Protein AF-A0A8S9JX06-F1 (afdb_monomer)

Mean predicted aligned error: 5.83 Å

Sequence (91 aa):
MGASTWPDISHLSVSRPELINVLRQMGQQVKWPQKMKAPDSFRNPGFWCDFHRDHAHKMEDCVVLKIEVNELLRKGHLREFLSEKAKSHLS

Foldseek 3Di:
DPQLQADPCVVVPDDPVVVLVLLVVVPPVFDQDEADPDDPVQFDQVEAAPSNRDGRHHVNNPPSVRVRVVVCVVVCVSVVSSVVVVVVVVD

Organism: Brassica cretica (NCBI:txid69181)

pLDDT: mean 85.51, std 10.98, range [38.31, 95.94]

Structure (mmCIF, N/CA/C/O backbone):
data_AF-A0A8S9JX06-F1
#
_entry.id   AF-A0A8S9JX06-F1
#
loop_
_atom_site.group_PDB
_atom_site.id
_atom_site.type_symbol
_atom_site.label_atom_id
_atom_site.label_alt_id
_atom_site.label_comp_id
_atom_site.label_asym_id
_atom_site.label_entity_id
_atom_site.label_seq_id
_atom_site.pdbx_PDB_ins_code
_atom_site.Cartn_x
_atom_site.Cartn_y
_atom_site.Cartn_z
_atom_site.occupancy
_atom_site.B_iso_or_equiv
_atom_site.auth_seq_id
_atom_site.auth_comp_id
_atom_site.auth_asym_id
_atom_site.auth_atom_id
_atom_site.pdbx_PDB_model_num
ATOM 1 N N . MET A 1 1 ? 24.813 -2.909 1.019 1.00 38.31 1 MET A N 1
ATOM 2 C CA . MET A 1 1 ? 23.492 -2.992 0.362 1.00 38.31 1 MET A CA 1
ATOM 3 C C . MET A 1 1 ? 22.713 -4.103 1.044 1.00 38.31 1 MET A C 1
ATOM 5 O O . MET A 1 1 ? 22.931 -5.262 0.728 1.00 38.31 1 MET A O 1
ATOM 9 N N . GLY A 1 2 ? 21.919 -3.779 2.067 1.00 47.78 2 GLY A N 1
ATOM 10 C CA . GLY A 1 2 ? 21.066 -4.782 2.703 1.00 47.78 2 GLY A CA 1
ATOM 11 C C . GLY A 1 2 ? 19.939 -5.119 1.741 1.00 47.78 2 GLY A C 1
ATOM 12 O O . GLY A 1 2 ? 19.208 -4.212 1.340 1.00 47.78 2 GLY A O 1
ATOM 13 N N . ALA A 1 3 ? 19.831 -6.383 1.329 1.00 47.94 3 ALA A N 1
ATOM 14 C CA . ALA A 1 3 ? 18.639 -6.871 0.652 1.00 47.94 3 ALA A CA 1
ATOM 15 C C . ALA A 1 3 ? 17.440 -6.411 1.482 1.00 47.94 3 ALA A C 1
ATOM 17 O O . ALA A 1 3 ? 17.398 -6.672 2.681 1.00 47.94 3 ALA A O 1
ATOM 18 N N . SER A 1 4 ? 16.538 -5.635 0.884 1.00 55.97 4 SER A N 1
ATOM 19 C CA . SER A 1 4 ? 15.382 -5.087 1.584 1.00 55.97 4 SER A CA 1
ATOM 20 C C . SER A 1 4 ? 14.523 -6.269 2.022 1.00 55.97 4 SER A C 1
ATOM 22 O O . SER A 1 4 ? 13.743 -6.808 1.233 1.00 55.97 4 SER A O 1
ATOM 24 N N . THR A 1 5 ? 14.740 -6.749 3.239 1.00 74.75 5 THR A N 1
ATOM 25 C CA . THR A 1 5 ? 13.944 -7.808 3.839 1.00 74.75 5 THR A CA 1
ATOM 26 C C . THR A 1 5 ? 12.529 -7.279 3.999 1.00 74.75 5 THR A C 1
ATOM 28 O O . THR A 1 5 ? 12.319 -6.084 4.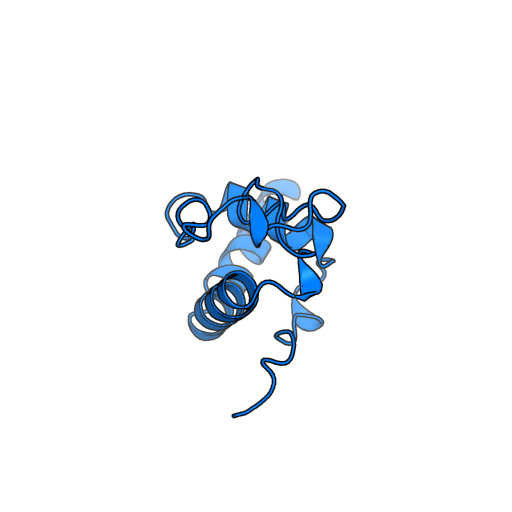224 1.00 74.75 5 THR A O 1
ATOM 31 N N . TRP A 1 6 ? 11.543 -8.149 3.800 1.00 82.62 6 TRP A N 1
ATOM 32 C CA . TRP A 1 6 ? 10.147 -7.763 3.965 1.00 82.62 6 TRP A CA 1
ATOM 33 C C . TRP A 1 6 ? 9.934 -7.267 5.410 1.00 82.62 6 TRP A C 1
ATOM 35 O O . TRP A 1 6 ? 10.461 -7.917 6.318 1.00 82.62 6 TRP A O 1
ATOM 45 N N . PRO A 1 7 ? 9.225 -6.145 5.647 1.00 85.56 7 PRO A N 1
ATOM 46 C CA . PRO A 1 7 ? 8.962 -5.677 7.004 1.00 85.56 7 PRO A CA 1
ATOM 47 C C . PRO A 1 7 ? 8.237 -6.754 7.810 1.00 85.56 7 PRO A C 1
ATOM 49 O O . PRO A 1 7 ? 7.379 -7.461 7.266 1.00 85.56 7 PRO A O 1
ATOM 52 N N . ASP A 1 8 ? 8.568 -6.872 9.095 1.00 85.88 8 ASP A N 1
ATOM 53 C CA . ASP A 1 8 ? 7.832 -7.762 9.985 1.00 85.88 8 ASP A CA 1
ATOM 54 C C . ASP A 1 8 ? 6.433 -7.189 10.238 1.00 85.88 8 ASP A C 1
ATOM 56 O O . ASP A 1 8 ? 6.261 -6.136 10.852 1.00 85.88 8 ASP A O 1
ATOM 60 N N . ILE A 1 9 ? 5.432 -7.885 9.706 1.00 87.06 9 ILE A N 1
ATOM 61 C CA . ILE A 1 9 ? 4.010 -7.557 9.840 1.00 87.0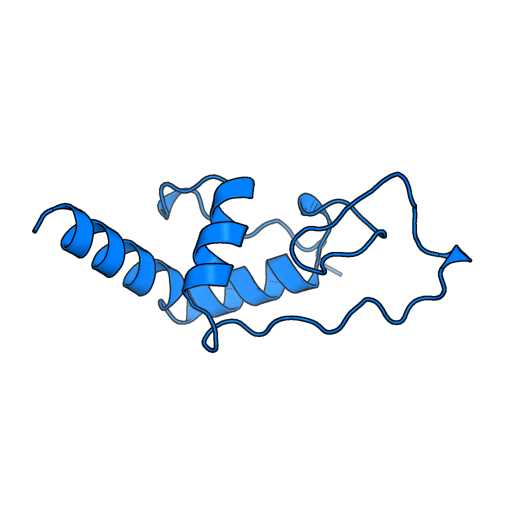6 9 ILE A CA 1
ATOM 62 C C . ILE A 1 9 ? 3.253 -8.628 10.626 1.00 87.06 9 ILE A C 1
ATOM 64 O O . ILE A 1 9 ? 2.026 -8.576 10.685 1.00 87.06 9 ILE A O 1
ATOM 68 N N . SER A 1 10 ? 3.954 -9.597 11.228 1.00 85.50 10 SER A N 1
ATOM 69 C CA . SER A 1 10 ? 3.335 -10.709 11.965 1.00 85.50 10 SER A CA 1
ATOM 70 C C . SER A 1 10 ? 2.389 -10.222 13.071 1.00 85.50 10 SER A C 1
ATOM 72 O O . SER A 1 10 ? 1.353 -10.830 13.326 1.00 85.50 10 SER A O 1
ATOM 74 N N . HIS A 1 11 ? 2.685 -9.059 13.654 1.00 84.12 11 HIS A N 1
ATOM 75 C CA . HIS A 1 11 ? 1.877 -8.415 14.688 1.00 84.12 11 HIS A CA 1
ATOM 76 C C . HIS A 1 11 ? 0.584 -7.745 14.190 1.00 84.12 11 HIS A C 1
ATOM 78 O O . HIS A 1 11 ? -0.260 -7.386 15.007 1.00 84.12 11 HIS A O 1
ATOM 84 N N . LEU A 1 12 ? 0.413 -7.534 12.880 1.00 83.94 12 LEU A N 1
ATOM 85 C CA . LEU A 1 12 ? -0.732 -6.799 12.329 1.00 83.94 12 LEU A CA 1
ATOM 86 C C . LEU A 1 12 ? -1.969 -7.674 12.077 1.00 83.94 12 LEU A C 1
ATOM 88 O O . LEU A 1 12 ? -3.013 -7.137 11.723 1.00 83.94 12 LEU A O 1
ATOM 92 N N . SER A 1 13 ? -1.871 -8.998 12.247 1.00 86.56 13 SER A N 1
ATOM 93 C CA . SER A 1 13 ? -2.948 -9.959 11.936 1.00 86.56 13 SER A CA 1
ATOM 94 C C . SER A 1 13 ? -3.518 -9.831 10.509 1.00 86.56 13 SER A C 1
ATOM 96 O O . SER A 1 13 ? -4.675 -10.163 10.276 1.00 86.56 13 SER A O 1
ATOM 98 N N . VAL A 1 14 ? -2.715 -9.351 9.551 1.00 89.06 14 VAL A N 1
ATOM 99 C CA . VAL A 1 14 ? -3.078 -9.258 8.126 1.00 89.06 14 VAL A CA 1
ATOM 100 C C . VAL A 1 14 ? -2.068 -10.012 7.272 1.00 89.06 14 VAL A C 1
ATOM 102 O O . VAL A 1 14 ? -0.861 -9.986 7.531 1.00 89.06 14 VAL A O 1
ATOM 105 N N . SER A 1 15 ? -2.552 -10.673 6.227 1.00 88.50 15 SER A N 1
ATOM 106 C CA . SER A 1 15 ? -1.701 -11.305 5.221 1.00 88.50 15 SER A CA 1
ATOM 107 C C . SER A 1 15 ? -1.089 -10.273 4.261 1.00 88.50 15 SER A C 1
ATOM 109 O O . SER A 1 15 ? -1.539 -9.129 4.154 1.00 88.50 15 SER A O 1
ATOM 111 N N . ARG A 1 16 ? -0.051 -10.675 3.511 1.00 84.00 16 ARG A N 1
ATOM 112 C CA . ARG A 1 16 ? 0.582 -9.802 2.500 1.00 84.00 16 ARG A CA 1
ATOM 113 C C . ARG A 1 16 ? -0.394 -9.343 1.401 1.00 84.00 16 ARG A C 1
ATOM 115 O O . ARG A 1 16 ? -0.365 -8.155 1.090 1.00 84.00 16 ARG A O 1
ATOM 122 N N . PRO A 1 17 ? -1.274 -10.198 0.841 1.00 82.75 17 PRO A N 1
ATOM 123 C CA . PRO A 1 17 ? -2.273 -9.735 -0.124 1.00 82.75 17 PRO A CA 1
ATOM 124 C C . PRO A 1 17 ? -3.282 -8.748 0.484 1.00 82.75 17 PRO A C 1
ATOM 126 O O . PRO A 1 17 ? -3.614 -7.736 -0.133 1.00 82.75 17 PRO A O 1
ATOM 129 N N . GLU A 1 18 ? -3.736 -8.994 1.717 1.00 89.69 18 GLU A N 1
ATOM 130 C CA . GLU A 1 18 ? -4.682 -8.108 2.412 1.00 89.69 18 GLU A CA 1
ATOM 131 C C . GLU A 1 18 ? -4.082 -6.739 2.724 1.00 89.69 18 GLU A C 1
ATOM 133 O O . GLU A 1 18 ? -4.796 -5.734 2.697 1.00 89.69 18 GLU A O 1
ATOM 138 N N . LEU A 1 19 ? -2.769 -6.674 2.959 1.00 91.19 19 LEU A N 1
ATOM 139 C CA . LEU A 1 19 ? -2.063 -5.428 3.234 1.00 91.19 19 LEU A CA 1
ATOM 140 C C . LEU A 1 19 ? -2.291 -4.383 2.136 1.00 91.19 19 LEU A C 1
ATOM 142 O O . LEU A 1 19 ? -2.534 -3.223 2.448 1.00 91.19 19 LEU A O 1
ATOM 146 N N . ILE A 1 20 ? -2.301 -4.769 0.856 1.00 91.56 20 ILE A N 1
ATOM 147 C CA . ILE A 1 20 ? -2.596 -3.820 -0.230 1.00 91.56 20 ILE A CA 1
ATOM 148 C C . ILE A 1 20 ? -4.009 -3.255 -0.110 1.00 91.56 20 ILE A C 1
ATOM 150 O O . ILE A 1 20 ? -4.212 -2.064 -0.346 1.00 91.56 20 ILE A O 1
ATOM 154 N N . ASN A 1 21 ? -4.988 -4.076 0.268 1.00 92.38 21 ASN A N 1
ATOM 155 C CA . ASN A 1 21 ? -6.355 -3.608 0.464 1.00 92.38 21 ASN A CA 1
ATOM 156 C C . ASN A 1 21 ? -6.442 -2.619 1.638 1.00 92.38 21 ASN A C 1
ATOM 158 O O . ASN A 1 21 ? -7.093 -1.583 1.521 1.00 92.38 21 ASN A O 1
ATOM 162 N N . VAL A 1 22 ? -5.728 -2.891 2.733 1.00 94.19 22 VAL A N 1
ATOM 163 C CA . VAL A 1 22 ? -5.612 -1.970 3.876 1.00 94.19 22 VAL A CA 1
ATOM 164 C C . VAL A 1 22 ? -4.997 -0.642 3.438 1.00 94.19 22 VAL A C 1
ATOM 166 O O . VAL A 1 22 ? -5.591 0.410 3.661 1.00 94.19 22 VAL A O 1
ATOM 169 N N . LEU A 1 23 ? -3.865 -0.681 2.732 1.00 94.69 23 LEU A N 1
ATOM 170 C CA . LEU A 1 23 ? -3.207 0.522 2.220 1.00 94.69 23 LEU A CA 1
ATOM 171 C C . LEU A 1 23 ? -4.132 1.325 1.293 1.00 94.69 23 LEU A C 1
ATOM 173 O O . LEU A 1 23 ? -4.155 2.553 1.350 1.00 94.69 23 LEU A O 1
ATOM 177 N N . ARG A 1 24 ? -4.941 0.662 0.453 1.00 93.00 24 ARG A N 1
ATOM 178 C CA . ARG A 1 24 ? -5.941 1.342 -0.394 1.00 93.00 24 ARG A CA 1
ATOM 179 C C . ARG A 1 24 ? -6.986 2.084 0.429 1.00 93.00 24 ARG A C 1
ATOM 181 O O . ARG A 1 24 ? -7.339 3.201 0.066 1.00 93.00 24 ARG A O 1
ATOM 188 N N . GLN A 1 25 ? -7.453 1.488 1.523 1.00 94.12 25 GLN A N 1
ATOM 189 C CA . GLN A 1 25 ? -8.445 2.103 2.409 1.00 94.12 25 GLN A CA 1
ATOM 190 C C . GLN A 1 25 ? -7.863 3.275 3.209 1.00 94.12 25 GLN A C 1
ATOM 192 O O . GLN A 1 25 ? -8.570 4.245 3.459 1.00 94.12 25 GLN A O 1
ATOM 197 N N . MET A 1 26 ? -6.567 3.235 3.534 1.00 95.19 26 MET A N 1
ATOM 198 C CA . MET A 1 26 ? -5.848 4.364 4.141 1.00 95.19 26 MET A CA 1
ATOM 199 C C . MET A 1 26 ? -5.716 5.579 3.200 1.00 95.19 26 MET A C 1
ATOM 201 O O . MET A 1 26 ? -5.427 6.691 3.650 1.00 95.19 26 MET A O 1
ATOM 205 N N . GLY A 1 27 ? -5.932 5.394 1.892 1.00 93.12 27 GLY A N 1
ATOM 206 C CA . GLY A 1 27 ? -6.061 6.478 0.922 1.00 93.12 27 GLY A CA 1
ATOM 207 C C . GLY A 1 27 ? -4.835 7.393 0.870 1.00 93.12 27 GLY A C 1
ATOM 208 O O . GLY A 1 27 ? -3.731 6.950 0.558 1.00 93.12 27 GLY A O 1
ATOM 209 N N . GLN A 1 28 ? -5.044 8.682 1.161 1.00 92.44 28 GLN A N 1
ATOM 210 C CA . GLN A 1 28 ? -4.023 9.736 1.070 1.00 92.44 28 GLN A CA 1
ATOM 211 C C . GLN A 1 28 ? -2.896 9.611 2.106 1.00 92.44 28 GLN A C 1
ATOM 213 O O . GLN A 1 28 ? -1.859 10.252 1.952 1.00 92.44 28 GLN A O 1
ATOM 218 N N . GLN A 1 29 ? -3.069 8.791 3.1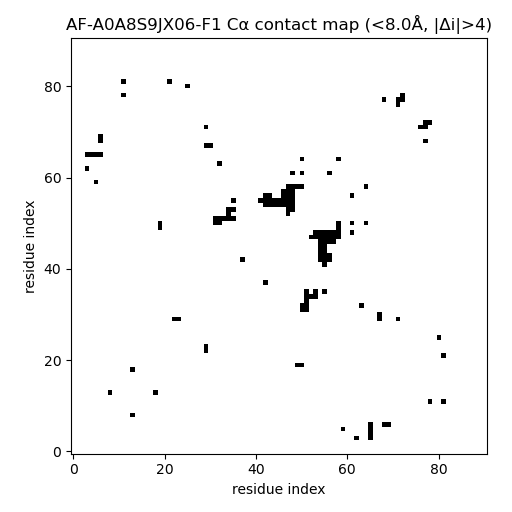48 1.00 92.94 29 GLN A N 1
ATOM 219 C CA . GLN A 1 29 ? -2.006 8.543 4.126 1.00 92.94 29 GLN A CA 1
ATOM 220 C C . GLN A 1 29 ? -0.871 7.682 3.555 1.00 92.94 29 GLN A C 1
ATOM 222 O O . GLN A 1 29 ? 0.227 7.681 4.110 1.00 92.94 29 GLN A O 1
ATOM 227 N N . VAL A 1 30 ? -1.137 6.961 2.460 1.00 95.75 30 VAL A N 1
ATOM 228 C CA . VAL A 1 30 ? -0.172 6.098 1.777 1.00 95.75 30 VAL A CA 1
ATOM 229 C C . VAL A 1 30 ? 0.431 6.838 0.594 1.00 95.75 30 VAL A C 1
ATOM 231 O O . VAL A 1 30 ? -0.275 7.367 -0.270 1.00 95.75 30 VAL A O 1
ATOM 234 N N . LYS A 1 31 ? 1.758 6.827 0.506 1.00 93.06 31 LYS A N 1
ATOM 235 C CA . LYS A 1 31 ? 2.486 7.340 -0.652 1.00 93.06 31 LYS A CA 1
ATOM 236 C C . LYS A 1 31 ? 2.450 6.321 -1.780 1.00 93.06 31 LYS A C 1
ATOM 238 O O . LYS A 1 31 ? 3.322 5.464 -1.915 1.00 93.06 31 LYS A O 1
ATOM 243 N N . TRP A 1 32 ? 1.430 6.442 -2.618 1.00 90.69 32 TRP A N 1
ATOM 244 C CA . TRP A 1 32 ? 1.313 5.621 -3.815 1.00 90.69 32 TRP A CA 1
ATOM 245 C C . TRP 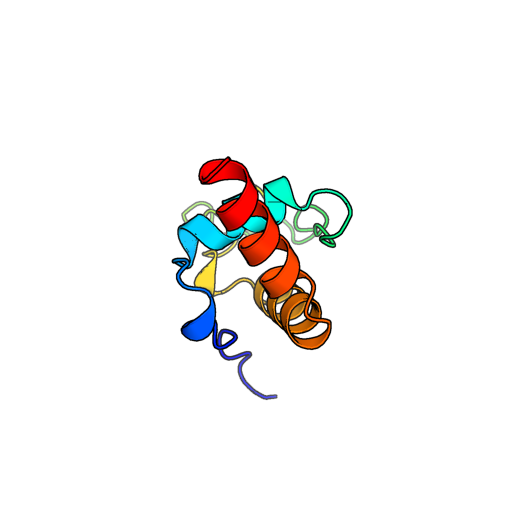A 1 32 ? 2.403 5.977 -4.830 1.00 90.69 32 TRP A C 1
ATOM 247 O O . TRP A 1 32 ? 2.542 7.148 -5.200 1.00 90.69 32 TRP A O 1
ATOM 257 N N . PRO A 1 33 ? 3.180 4.992 -5.307 1.00 85.12 33 PRO A N 1
ATOM 258 C CA . PRO A 1 33 ? 4.176 5.245 -6.327 1.00 85.12 33 PRO A CA 1
ATOM 259 C C . PRO A 1 33 ? 3.506 5.599 -7.650 1.00 85.12 33 PRO A C 1
ATOM 261 O O . PRO A 1 33 ? 2.419 5.123 -7.981 1.00 85.12 33 PRO A O 1
ATOM 264 N N . GLN A 1 34 ? 4.210 6.387 -8.459 1.00 81.56 34 GLN A N 1
ATOM 265 C CA . GLN A 1 34 ? 3.855 6.518 -9.866 1.00 81.56 34 GLN A CA 1
ATOM 266 C C . GLN A 1 34 ? 3.980 5.15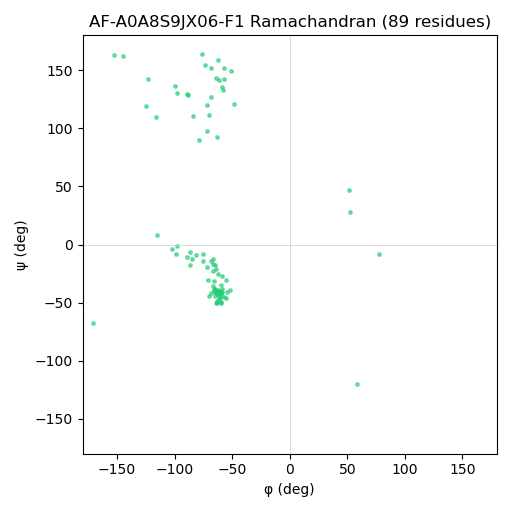5 -10.567 1.00 81.56 34 GLN A C 1
ATOM 268 O O . GLN A 1 34 ? 4.703 4.260 -10.105 1.00 81.56 34 GLN A O 1
ATOM 273 N N . LYS A 1 35 ? 3.297 5.012 -11.710 1.00 76.62 35 LYS A N 1
ATOM 274 C CA . LYS A 1 35 ? 3.533 3.879 -12.612 1.00 76.62 35 LYS A CA 1
ATOM 275 C C . LYS A 1 35 ? 5.021 3.759 -12.910 1.00 76.62 35 LYS A C 1
ATOM 277 O O . LYS A 1 35 ? 5.748 4.760 -12.914 1.00 7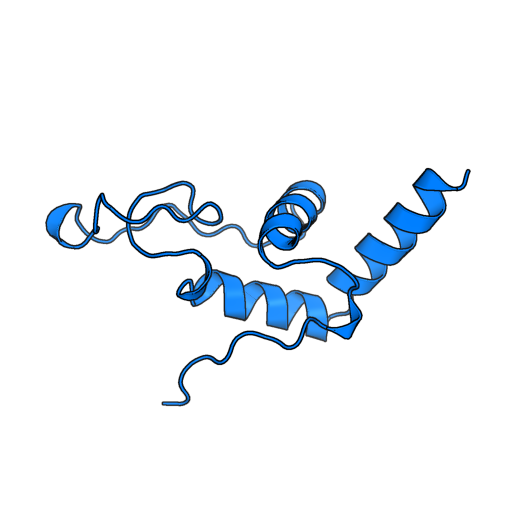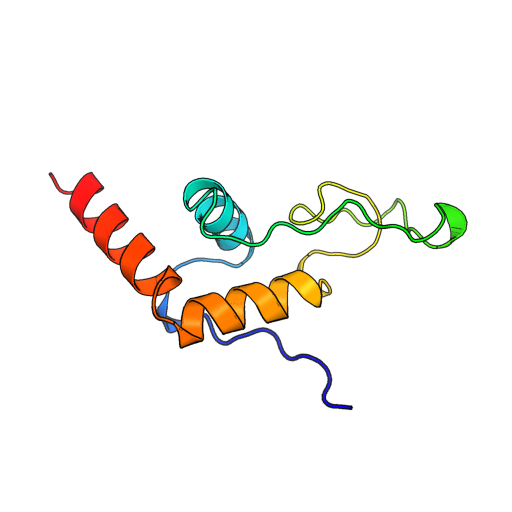6.62 35 LYS A O 1
ATOM 282 N N . MET A 1 36 ? 5.465 2.527 -13.135 1.00 76.38 36 MET A N 1
ATOM 283 C CA . MET A 1 36 ? 6.878 2.277 -13.356 1.00 76.38 36 MET A CA 1
ATOM 284 C C . MET A 1 36 ? 7.347 3.103 -14.558 1.00 76.38 36 MET A C 1
ATOM 286 O O . MET A 1 36 ? 6.668 3.172 -15.577 1.00 76.38 36 MET A O 1
ATOM 290 N N . LYS A 1 37 ? 8.482 3.791 -14.414 1.00 77.31 37 LYS A N 1
ATOM 291 C CA . LYS A 1 37 ? 9.066 4.597 -15.501 1.00 77.31 37 LYS A CA 1
ATOM 292 C C . LYS A 1 37 ? 10.018 3.792 -16.378 1.00 77.31 37 LYS A C 1
ATOM 294 O O . LYS A 1 37 ? 10.447 4.282 -17.415 1.00 77.31 37 LYS A O 1
ATOM 299 N N . ALA A 1 38 ? 10.364 2.578 -15.952 1.00 74.50 38 ALA A N 1
ATOM 300 C CA . ALA A 1 38 ? 11.199 1.695 -16.744 1.00 74.50 38 ALA A CA 1
ATOM 301 C C . ALA A 1 38 ? 10.492 1.366 -18.075 1.00 74.50 38 ALA A C 1
ATOM 303 O O . ALA A 1 38 ? 9.266 1.172 -18.070 1.00 74.50 38 ALA A O 1
ATOM 304 N N . PRO A 1 39 ? 11.242 1.294 -19.190 1.00 77.00 39 PRO A N 1
ATOM 305 C CA . PRO A 1 39 ? 10.692 0.899 -20.479 1.00 77.00 39 PRO A CA 1
ATOM 306 C C . PRO A 1 39 ? 10.039 -0.479 -20.411 1.00 77.00 39 PRO A C 1
ATOM 308 O O . PRO A 1 39 ? 10.463 -1.334 -19.631 1.00 77.00 39 PRO A O 1
ATOM 311 N N . ASP A 1 40 ? 9.049 -0.712 -21.266 1.00 74.75 40 ASP A N 1
ATOM 312 C CA . ASP A 1 40 ? 8.292 -1.967 -21.297 1.00 74.75 40 ASP A CA 1
ATOM 313 C C . ASP A 1 40 ? 9.180 -3.192 -21.547 1.00 74.75 40 ASP A C 1
ATOM 315 O O . ASP A 1 40 ? 8.904 -4.266 -21.027 1.00 74.75 40 ASP A O 1
ATOM 319 N N . SER A 1 41 ? 10.314 -3.023 -22.233 1.00 73.94 41 SER A N 1
ATOM 320 C CA . SER A 1 41 ? 11.314 -4.081 -22.437 1.00 73.94 41 SER A CA 1
ATOM 321 C C . SER A 1 41 ? 11.977 -4.577 -21.145 1.00 73.94 41 SER A C 1
ATOM 323 O O . SER A 1 41 ? 12.531 -5.672 -21.126 1.00 73.94 41 SER A O 1
ATOM 325 N N . PHE A 1 42 ? 11.948 -3.782 -20.071 1.00 69.75 42 PHE A N 1
ATOM 326 C CA . PHE A 1 42 ? 12.446 -4.155 -18.741 1.00 69.75 42 PHE A CA 1
ATOM 327 C C . PHE A 1 42 ? 11.328 -4.634 -17.811 1.00 69.75 42 PHE A C 1
ATOM 329 O O . PHE A 1 42 ? 11.583 -4.986 -16.658 1.00 69.75 42 PHE A O 1
ATOM 336 N N . ARG A 1 43 ? 10.081 -4.627 -18.289 1.00 80.56 43 ARG A N 1
ATOM 337 C CA . ARG A 1 43 ? 8.935 -5.159 -17.563 1.00 80.56 43 ARG A CA 1
ATOM 338 C C . ARG A 1 43 ? 8.803 -6.625 -17.910 1.00 80.56 43 ARG A C 1
ATOM 340 O O . ARG A 1 43 ? 8.768 -6.986 -19.080 1.00 80.56 43 ARG A O 1
ATOM 347 N N . ASN A 1 44 ? 8.700 -7.475 -16.896 1.00 79.44 44 ASN A N 1
ATOM 348 C CA . ASN A 1 44 ? 8.293 -8.846 -17.134 1.00 79.44 44 ASN A CA 1
ATOM 349 C C . ASN A 1 44 ? 6.754 -8.894 -17.194 1.00 79.44 44 ASN A C 1
ATOM 351 O O . ASN A 1 44 ? 6.116 -8.716 -16.153 1.00 79.44 44 ASN A O 1
ATOM 355 N N . PRO A 1 45 ? 6.137 -9.141 -18.367 1.00 81.31 45 PRO A N 1
ATOM 356 C CA . PRO A 1 45 ? 4.681 -9.217 -18.493 1.00 81.31 45 PRO A CA 1
ATOM 357 C C . PRO A 1 45 ? 4.079 -10.394 -17.713 1.00 81.31 45 PRO A C 1
ATOM 359 O O . PRO A 1 45 ? 2.889 -10.388 -17.425 1.00 81.31 45 PRO A O 1
ATOM 362 N N . GLY A 1 46 ? 4.885 -11.388 -17.324 1.00 86.06 46 GLY A N 1
ATOM 363 C CA . GLY A 1 46 ? 4.452 -12.496 -16.476 1.00 86.06 46 GLY A CA 1
ATOM 364 C C . GLY A 1 46 ? 4.275 -12.135 -14.998 1.00 86.06 46 GLY A C 1
ATOM 365 O O . GLY A 1 46 ? 3.779 -12.966 -14.239 1.00 86.06 46 GLY A O 1
ATOM 366 N N . PHE A 1 47 ? 4.670 -10.931 -14.563 1.00 88.00 47 PHE A N 1
ATOM 367 C CA . PHE A 1 47 ? 4.565 -10.511 -13.165 1.00 88.00 47 PHE A CA 1
ATOM 368 C C . PHE A 1 47 ? 3.781 -9.213 -13.009 1.00 88.00 47 PHE A C 1
ATOM 370 O O . PHE A 1 47 ? 4.187 -8.157 -13.491 1.00 88.00 47 PHE A O 1
ATOM 377 N N . TRP A 1 48 ? 2.680 -9.303 -12.268 1.00 87.62 48 TRP A N 1
ATOM 378 C CA . TRP A 1 48 ? 1.831 -8.181 -11.894 1.00 87.62 48 TRP A CA 1
ATOM 379 C C . TRP A 1 48 ? 2.138 -7.709 -10.469 1.00 87.62 48 TRP A C 1
ATOM 381 O O . TRP A 1 48 ? 2.265 -8.522 -9.550 1.00 87.62 48 TRP A O 1
ATOM 391 N N . CYS A 1 49 ? 2.211 -6.389 -10.277 1.00 89.19 49 CYS A N 1
ATOM 392 C CA . CYS A 1 49 ? 2.334 -5.772 -8.959 1.00 89.19 49 CYS A CA 1
ATOM 393 C C . CYS A 1 49 ? 1.102 -4.914 -8.653 1.00 89.19 49 CYS A C 1
ATOM 395 O O . CYS A 1 49 ? 0.950 -3.820 -9.202 1.00 89.19 49 CYS A O 1
ATOM 397 N N . ASP A 1 50 ? 0.252 -5.347 -7.715 1.00 88.31 50 ASP A N 1
ATOM 398 C CA . ASP A 1 50 ? -0.961 -4.597 -7.344 1.00 88.31 50 ASP A CA 1
ATOM 399 C C . ASP A 1 50 ? -0.677 -3.215 -6.750 1.00 88.31 50 ASP A C 1
ATOM 401 O O . ASP A 1 50 ? -1.523 -2.315 -6.835 1.00 88.31 50 ASP A O 1
ATOM 405 N N . PHE A 1 51 ? 0.503 -3.031 -6.151 1.00 89.38 51 PHE A N 1
ATOM 406 C CA . PHE A 1 51 ? 0.909 -1.751 -5.579 1.00 89.38 51 PHE A CA 1
ATOM 407 C C . PHE A 1 51 ? 1.138 -0.692 -6.667 1.00 89.38 51 PHE A C 1
ATOM 409 O O . PHE A 1 51 ? 0.668 0.435 -6.532 1.00 89.38 51 PHE A O 1
ATOM 416 N N . HIS A 1 52 ? 1.769 -1.077 -7.782 1.00 88.12 52 HIS A N 1
ATOM 417 C CA . HIS A 1 52 ? 1.953 -0.212 -8.955 1.00 88.12 52 HIS A CA 1
ATOM 418 C C . HIS A 1 52 ? 0.772 -0.253 -9.937 1.00 88.12 52 HIS A C 1
ATOM 420 O O . HIS A 1 52 ? 0.645 0.655 -10.758 1.00 88.12 52 HIS A O 1
ATOM 426 N N . ARG A 1 53 ? -0.087 -1.283 -9.854 1.00 87.81 53 ARG A N 1
ATOM 427 C CA . ARG A 1 53 ? -1.110 -1.614 -10.862 1.00 87.81 53 ARG A CA 1
ATOM 428 C C . ARG A 1 53 ? -0.501 -1.702 -12.267 1.00 87.81 53 ARG A C 1
ATOM 430 O O . ARG A 1 53 ? -0.998 -1.079 -13.207 1.00 87.81 53 ARG A O 1
ATOM 437 N N . ASP A 1 54 ? 0.619 -2.412 -12.368 1.00 87.50 54 ASP A N 1
ATOM 438 C CA . ASP A 1 54 ? 1.416 -2.517 -13.589 1.00 87.50 54 ASP A CA 1
ATOM 439 C C . ASP A 1 54 ? 2.192 -3.845 -13.640 1.00 87.50 54 ASP A C 1
ATOM 441 O O . ASP A 1 54 ? 2.376 -4.509 -12.611 1.00 87.50 54 ASP A O 1
ATOM 445 N N . HIS A 1 55 ? 2.670 -4.207 -14.832 1.00 86.00 55 HIS A N 1
ATOM 446 C CA . HIS A 1 55 ? 3.522 -5.375 -15.047 1.00 86.00 55 HIS A CA 1
ATOM 447 C C . HIS A 1 55 ? 4.990 -5.009 -14.857 1.00 86.00 55 HIS A C 1
ATOM 449 O O . HIS A 1 55 ? 5.475 -4.044 -15.448 1.00 86.00 55 HIS A O 1
ATOM 455 N N . ALA A 1 56 ? 5.703 -5.769 -14.031 1.00 82.19 56 ALA A N 1
ATOM 456 C CA . ALA A 1 56 ? 7.119 -5.545 -13.769 1.00 82.19 56 ALA A CA 1
ATOM 457 C C . ALA A 1 56 ? 7.739 -6.684 -12.957 1.00 82.19 56 ALA A C 1
ATOM 459 O O . ALA A 1 56 ? 8.608 -7.411 -13.431 1.00 82.19 56 ALA A O 1
ATOM 460 N N . HIS A 1 57 ? 7.298 -6.783 -11.708 1.00 86.75 57 HIS A N 1
ATOM 461 C CA . HIS A 1 57 ? 7.821 -7.636 -10.652 1.00 86.75 57 HIS A CA 1
ATOM 462 C C . HIS A 1 57 ? 6.652 -8.110 -9.792 1.00 86.75 57 HIS A C 1
ATOM 464 O O . HIS A 1 57 ? 5.568 -7.527 -9.839 1.00 86.75 57 HIS A O 1
ATOM 470 N N . LYS A 1 58 ? 6.860 -9.167 -9.008 1.00 87.12 58 LYS A N 1
ATOM 471 C CA . LYS A 1 58 ? 5.847 -9.616 -8.053 1.00 87.12 58 LYS A CA 1
ATOM 472 C C . LYS A 1 58 ? 5.778 -8.655 -6.876 1.00 87.12 58 LYS A C 1
ATOM 474 O O . LYS A 1 58 ? 6.766 -8.005 -6.544 1.00 87.12 58 LYS A O 1
ATOM 479 N N . MET A 1 59 ? 4.636 -8.588 -6.204 1.00 85.56 59 MET A N 1
ATOM 480 C CA . MET A 1 59 ? 4.456 -7.720 -5.038 1.00 85.56 59 MET A CA 1
ATOM 481 C C . MET A 1 59 ? 5.557 -7.913 -3.979 1.00 85.56 59 MET A C 1
ATOM 483 O O . MET A 1 59 ? 6.049 -6.928 -3.439 1.00 85.56 59 MET A O 1
ATOM 487 N N . GLU A 1 60 ? 5.989 -9.152 -3.735 1.00 84.88 60 GLU A N 1
ATOM 488 C CA . GLU A 1 60 ? 7.008 -9.540 -2.744 1.00 84.88 60 GLU A CA 1
ATOM 489 C C . GLU A 1 60 ? 8.423 -9.030 -3.069 1.00 84.88 60 GLU A C 1
ATOM 491 O O . GLU A 1 60 ? 9.314 -9.021 -2.212 1.00 84.88 60 GLU A O 1
ATOM 496 N N . ASP A 1 61 ? 8.628 -8.546 -4.289 1.00 86.31 61 ASP A N 1
ATOM 497 C CA . ASP A 1 61 ? 9.880 -7.939 -4.731 1.00 86.31 61 ASP A CA 1
ATOM 498 C C . ASP A 1 61 ? 9.790 -6.406 -4.769 1.00 86.31 61 ASP A C 1
ATOM 500 O O . ASP A 1 61 ? 10.791 -5.724 -4.996 1.00 86.31 61 ASP A O 1
ATOM 504 N N . CYS A 1 62 ? 8.612 -5.832 -4.493 1.00 88.88 62 CYS A N 1
ATOM 505 C CA . CYS A 1 62 ? 8.376 -4.398 -4.591 1.00 88.88 62 CYS A CA 1
ATOM 506 C C . CYS A 1 62 ? 9.084 -3.628 -3.470 1.00 88.88 62 CYS A C 1
ATOM 508 O O . CYS A 1 62 ? 8.585 -3.487 -2.353 1.00 88.88 62 CYS A O 1
ATOM 510 N N . VAL A 1 63 ? 10.261 -3.084 -3.778 1.00 88.50 63 VAL A N 1
ATOM 511 C CA . VAL A 1 63 ? 11.076 -2.314 -2.823 1.00 88.50 63 VAL A CA 1
ATOM 512 C C . VAL A 1 63 ? 10.337 -1.080 -2.308 1.00 88.50 63 VAL A C 1
ATOM 514 O O . VAL A 1 63 ? 10.399 -0.785 -1.117 1.00 88.50 63 VAL A O 1
ATOM 517 N N . VAL A 1 64 ? 9.595 -0.383 -3.172 1.00 90.44 64 VAL A N 1
ATOM 518 C CA . VAL A 1 64 ? 8.846 0.815 -2.765 1.00 90.44 64 VAL A CA 1
ATOM 519 C C . VAL A 1 64 ? 7.734 0.456 -1.778 1.00 90.44 64 VAL A C 1
ATOM 521 O O . VAL A 1 64 ? 7.566 1.156 -0.783 1.00 90.44 64 VAL A O 1
ATOM 524 N N . LEU A 1 65 ? 7.041 -0.669 -1.993 1.00 91.94 65 LEU A N 1
ATOM 525 C CA . LEU A 1 65 ? 6.053 -1.186 -1.045 1.00 91.94 65 LEU A CA 1
ATOM 526 C C . LEU A 1 65 ? 6.693 -1.511 0.311 1.00 91.94 65 LEU A C 1
ATOM 528 O O . LEU A 1 65 ? 6.170 -1.091 1.338 1.00 91.94 65 LEU A O 1
ATOM 532 N N . LYS A 1 66 ? 7.839 -2.211 0.329 1.00 92.00 66 LYS A N 1
ATOM 533 C CA . LYS A 1 66 ? 8.568 -2.524 1.576 1.00 92.00 66 LYS A CA 1
ATOM 534 C C . LYS A 1 66 ? 8.890 -1.259 2.371 1.00 92.00 66 LYS A C 1
ATOM 536 O O . LYS A 1 66 ? 8.689 -1.229 3.582 1.00 92.00 66 LYS A O 1
ATOM 541 N N . ILE A 1 67 ? 9.395 -0.230 1.687 1.00 93.25 67 ILE A N 1
ATOM 542 C CA . ILE A 1 67 ? 9.754 1.050 2.305 1.00 93.25 67 ILE A CA 1
ATOM 543 C C . ILE A 1 67 ? 8.508 1.716 2.885 1.00 93.25 67 ILE A C 1
ATOM 545 O O . ILE A 1 67 ? 8.514 2.079 4.056 1.00 93.25 67 ILE A O 1
ATOM 549 N N . GLU A 1 68 ? 7.433 1.831 2.106 1.00 95.12 68 GLU A N 1
ATOM 550 C CA . GLU A 1 68 ? 6.215 2.508 2.555 1.00 95.12 68 GLU A CA 1
ATOM 551 C C . GLU A 1 68 ? 5.565 1.801 3.753 1.00 95.12 68 GLU A C 1
ATOM 553 O O . GLU A 1 68 ? 5.203 2.446 4.735 1.00 95.12 68 GLU A O 1
ATOM 558 N N . VAL A 1 69 ? 5.493 0.467 3.731 1.00 94.12 69 VAL A N 1
ATOM 559 C CA . VAL A 1 69 ? 4.987 -0.326 4.865 1.00 94.12 69 VAL A CA 1
ATOM 560 C C . VAL A 1 69 ? 5.840 -0.099 6.111 1.00 94.12 69 VAL A C 1
ATOM 562 O O . VAL A 1 69 ? 5.294 0.123 7.190 1.00 94.12 69 VAL A O 1
ATOM 565 N N . ASN A 1 70 ? 7.169 -0.104 5.977 1.00 94.06 70 ASN A N 1
ATOM 566 C CA . ASN A 1 70 ? 8.069 0.153 7.099 1.00 94.06 70 ASN A CA 1
ATOM 567 C C . ASN A 1 70 ? 7.899 1.572 7.671 1.00 94.06 70 ASN A C 1
ATOM 569 O O . ASN A 1 70 ? 7.901 1.759 8.886 1.00 94.06 70 ASN A O 1
ATOM 573 N N . GLU A 1 71 ? 7.708 2.577 6.81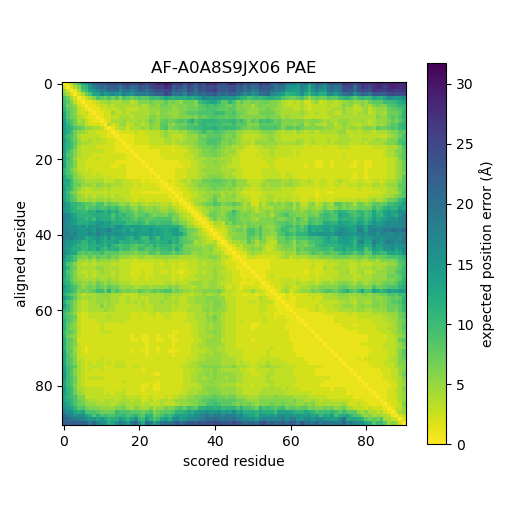6 1.00 95.31 71 GLU A N 1
ATOM 574 C CA . GLU A 1 71 ? 7.464 3.957 7.244 1.00 95.31 71 GLU A CA 1
ATOM 575 C C . GLU A 1 71 ? 6.134 4.101 7.997 1.00 95.31 71 GLU A C 1
ATOM 577 O O . GLU A 1 71 ? 6.089 4.739 9.053 1.00 95.31 71 GLU A O 1
ATOM 582 N N . LEU A 1 72 ? 5.059 3.490 7.493 1.00 95.94 72 LEU A N 1
ATOM 583 C CA . LEU A 1 72 ? 3.742 3.514 8.137 1.00 95.94 72 LEU A CA 1
ATOM 584 C C . LEU A 1 72 ? 3.732 2.750 9.465 1.00 95.94 72 LEU A C 1
ATOM 586 O O . LEU A 1 72 ? 3.073 3.179 10.413 1.00 95.94 72 LEU A O 1
ATOM 590 N N . LEU A 1 73 ? 4.487 1.652 9.552 1.00 94.31 73 LEU A N 1
ATOM 591 C CA . LEU A 1 73 ? 4.727 0.924 10.797 1.00 94.31 73 LEU A CA 1
ATOM 592 C C . LEU A 1 73 ? 5.496 1.774 11.806 1.00 94.31 73 LEU A C 1
ATOM 594 O O . LEU A 1 73 ? 5.051 1.915 12.942 1.00 94.31 73 LEU A O 1
ATOM 598 N N . ARG A 1 74 ? 6.613 2.388 11.391 1.00 94.38 74 ARG A N 1
ATOM 599 C CA . ARG A 1 74 ? 7.445 3.226 12.267 1.00 94.38 74 ARG A CA 1
ATOM 600 C C . ARG A 1 74 ? 6.666 4.409 12.838 1.00 94.38 74 ARG A C 1
ATOM 602 O O . ARG A 1 74 ? 6.905 4.805 13.972 1.00 94.38 74 ARG A O 1
ATOM 609 N N . LYS A 1 75 ? 5.737 4.971 12.062 1.00 95.31 75 LYS A N 1
ATOM 610 C CA . LYS A 1 75 ? 4.853 6.061 12.501 1.00 95.31 75 LYS A CA 1
ATOM 611 C C . LYS A 1 75 ? 3.638 5.588 13.303 1.00 95.31 75 LYS A C 1
ATOM 613 O O . LYS A 1 75 ? 2.904 6.420 13.816 1.00 95.31 75 LYS A O 1
ATOM 618 N N . GLY A 1 76 ? 3.384 4.283 13.377 1.00 94.94 76 GLY A N 1
ATOM 619 C CA . GLY A 1 76 ? 2.211 3.712 14.043 1.00 94.94 76 GLY A CA 1
ATOM 620 C C . GLY A 1 76 ? 0.901 3.812 13.253 1.00 94.94 76 GLY A C 1
ATOM 621 O O . GLY A 1 76 ? -0.070 3.165 13.635 1.00 94.94 76 GLY A O 1
ATOM 622 N N . HIS A 1 77 ? 0.870 4.531 12.126 1.00 95.69 77 HIS A N 1
ATOM 623 C CA . HIS A 1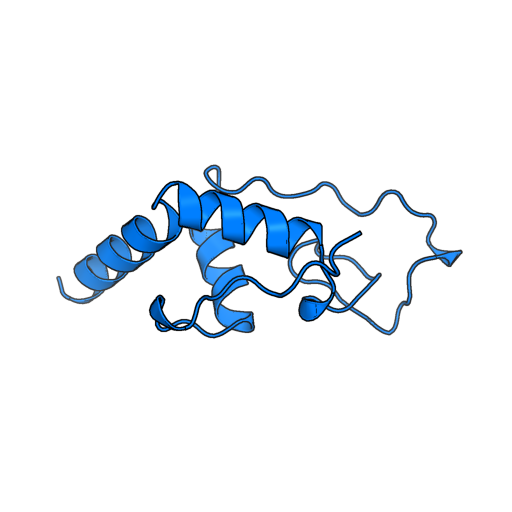 77 ? -0.351 4.789 11.350 1.00 95.69 77 HIS A CA 1
ATOM 624 C C . HIS A 1 77 ? -1.030 3.502 10.871 1.00 95.69 77 HIS A C 1
ATOM 626 O O . HIS A 1 77 ? -2.251 3.383 10.923 1.00 95.69 77 HIS A O 1
ATOM 632 N N . LEU A 1 78 ? -0.244 2.516 10.424 1.00 94.69 78 LEU A N 1
ATOM 633 C CA . LEU A 1 78 ? -0.804 1.248 9.950 1.00 94.69 78 LEU A CA 1
ATOM 634 C C . LEU A 1 78 ? -1.481 0.467 11.087 1.00 94.69 78 LEU A C 1
ATOM 636 O O . LEU A 1 78 ? -2.540 -0.124 10.890 1.00 94.69 78 LEU A O 1
ATOM 640 N N . ARG A 1 79 ? -0.892 0.490 12.289 1.00 93.50 79 ARG A N 1
ATOM 641 C CA . ARG A 1 79 ? -1.453 -0.172 13.474 1.00 93.50 79 ARG A CA 1
ATOM 642 C C . ARG A 1 79 ? -2.709 0.542 13.969 1.00 93.50 79 ARG A C 1
ATOM 644 O O . ARG A 1 79 ? -3.691 -0.122 14.290 1.00 93.50 79 ARG A O 1
ATOM 651 N N . GLU A 1 80 ? -2.674 1.869 14.021 1.00 94.56 80 GLU A N 1
ATOM 652 C CA . GLU A 1 80 ? -3.816 2.697 14.414 1.00 94.56 80 GLU A CA 1
ATOM 653 C C . GLU A 1 80 ? -5.005 2.466 13.480 1.00 94.56 80 GLU A C 1
ATOM 655 O O . GLU A 1 80 ? -6.092 2.127 13.941 1.00 94.56 80 GLU A O 1
ATOM 660 N N . PHE A 1 81 ? -4.777 2.519 12.166 1.00 94.81 81 PHE A N 1
ATOM 661 C CA . PHE A 1 81 ? -5.823 2.296 11.173 1.00 94.81 81 PHE A CA 1
ATOM 662 C C . PHE A 1 81 ? -6.502 0.926 11.327 1.00 94.81 81 PHE A C 1
ATOM 664 O O . PHE A 1 81 ? -7.729 0.829 11.300 1.00 94.81 81 PHE A O 1
ATOM 671 N N . LEU A 1 82 ? -5.719 -0.141 11.520 1.00 93.25 82 LEU A N 1
ATOM 672 C CA . LEU A 1 82 ? -6.257 -1.490 11.729 1.00 93.25 82 LEU A CA 1
ATOM 673 C C . LEU A 1 82 ? -7.053 -1.605 13.036 1.00 93.25 82 LEU A C 1
ATOM 675 O O . LEU A 1 82 ? -8.094 -2.261 13.058 1.00 93.25 82 LEU A O 1
ATOM 679 N N . SER A 1 83 ? -6.595 -0.943 14.101 1.00 92.50 83 SER A N 1
ATOM 680 C CA . SER A 1 83 ? -7.296 -0.880 15.387 1.00 92.50 83 SER A CA 1
ATOM 681 C C . SER A 1 83 ? -8.649 -0.172 15.260 1.00 92.50 83 SER A C 1
ATOM 683 O O . SER A 1 83 ? -9.665 -0.708 15.700 1.00 92.50 83 SER A O 1
ATOM 685 N N . GLU A 1 84 ? -8.689 1.003 14.629 1.00 92.62 84 GLU A N 1
ATOM 686 C CA . GLU A 1 84 ? -9.937 1.752 14.427 1.00 92.62 84 GLU A CA 1
ATOM 687 C C . GLU A 1 84 ? -10.915 0.998 13.525 1.00 92.62 84 GLU A C 1
ATOM 689 O O . GLU A 1 84 ? -12.107 0.912 13.826 1.00 92.62 84 GLU A O 1
ATOM 694 N N . LYS A 1 85 ? -10.409 0.346 12.473 1.00 89.25 85 LYS A N 1
ATOM 695 C CA . LYS A 1 85 ? -11.229 -0.515 11.623 1.00 89.25 85 LYS A CA 1
ATOM 696 C C . LYS A 1 85 ? -11.847 -1.668 12.417 1.00 89.25 85 LYS A C 1
ATOM 698 O O . LYS A 1 85 ? -13.047 -1.905 12.293 1.00 89.25 85 LYS A O 1
ATOM 703 N N . ALA A 1 86 ? -11.071 -2.358 13.254 1.00 87.31 86 ALA A N 1
ATOM 704 C CA . ALA A 1 86 ? -11.588 -3.445 14.085 1.00 87.31 86 ALA A CA 1
ATOM 705 C C . ALA A 1 86 ? -12.704 -2.968 15.029 1.00 87.31 86 ALA A C 1
ATOM 707 O O . ALA A 1 86 ? -13.732 -3.631 15.129 1.00 87.31 86 ALA A O 1
ATOM 708 N N . LYS A 1 87 ? -12.548 -1.793 15.653 1.00 88.25 87 LYS A N 1
ATOM 709 C CA . LYS A 1 87 ? -13.594 -1.189 16.495 1.00 88.25 87 LYS A CA 1
ATOM 710 C C . LYS A 1 87 ? -14.865 -0.876 15.702 1.00 88.25 87 LYS A C 1
ATOM 712 O O . LYS A 1 87 ? -15.950 -1.180 16.176 1.00 88.25 87 LYS A O 1
ATOM 717 N N . SER A 1 88 ? -14.729 -0.334 14.489 1.00 83.56 88 SER A N 1
ATOM 718 C CA . SER A 1 88 ? -15.872 0.039 13.638 1.00 83.56 88 SER A CA 1
ATOM 719 C C . SER A 1 88 ? -16.700 -1.148 13.132 1.00 83.56 88 SER A C 1
ATOM 721 O O . SER A 1 88 ? -17.865 -0.981 12.799 1.00 83.56 88 SER A O 1
ATOM 723 N N . HIS A 1 89 ? -16.119 -2.351 13.072 1.00 74.75 89 HIS A N 1
ATOM 724 C CA . HIS A 1 89 ? -16.850 -3.574 12.725 1.00 74.75 89 HIS A CA 1
ATOM 725 C C . HIS A 1 89 ? -17.552 -4.225 13.929 1.00 74.75 89 HIS A C 1
ATOM 727 O O . HIS A 1 89 ? -18.345 -5.144 13.737 1.00 74.75 89 HIS A O 1
ATOM 733 N N . LEU A 1 90 ? -17.233 -3.793 15.154 1.00 70.75 90 LEU A N 1
ATOM 734 C CA . LEU A 1 90 ? -17.808 -4.309 16.401 1.00 70.75 90 LEU A CA 1
ATOM 735 C C . LEU A 1 90 ? -18.932 -3.415 16.955 1.00 70.75 90 LEU A C 1
ATOM 737 O O . LEU A 1 90 ? -19.578 -3.807 17.927 1.00 70.75 90 LEU A O 1
ATOM 741 N N . SER A 1 91 ? -19.139 -2.233 16.368 1.00 54.09 91 SER A N 1
ATOM 742 C CA . SER A 1 91 ? -20.212 -1.278 16.684 1.00 54.09 91 SER A CA 1
ATOM 743 C C . SER A 1 91 ? -21.384 -1.412 15.724 1.00 54.09 91 SER A C 1
ATOM 745 O O . SER A 1 91 ? -22.535 -1.370 16.202 1.00 54.09 91 SER A O 1
#

Secondary structure (DSSP, 8-state):
----PPP--GGGT--HHHHHHHHHHHGGGS-PPPSP-S-GGGS-TT-EETTTTEESS-GGG-HHHHHHHHHHHHTTHHHHHHHHHHHHTT-

Radius of gyration: 14.39 Å; Cα contacts (8 Å, |Δi|>4): 74; chains: 1; bounding box: 44×22×39 Å

Solvent-accessible surface area (backbone atoms only — not comparable to full-atom values): 5718 Å² total; per-residue (Å²): 134,78,78,84,66,76,61,90,48,81,88,70,83,59,53,78,78,53,46,57,56,52,48,59,72,54,43,88,80,44,88,75,64,71,64,79,85,69,58,71,91,75,31,38,83,91,21,62,15,79,82,51,71,44,56,42,45,45,60,95,68,39,62,68,58,40,51,53,53,43,52,33,50,76,70,39,53,56,58,51,52,54,51,53,51,54,52,64,76,74,109